Protein AF-A0A957U6H2-F1 (afdb_monomer)

Solvent-accessible surface area (backbone atoms only — not comparable to 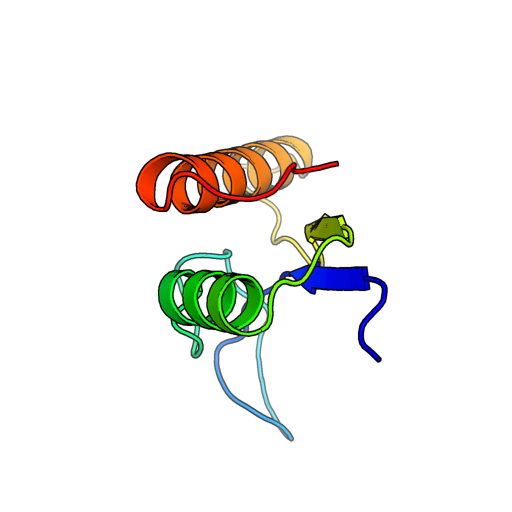full-atom values): 4867 Å² total; per-residue (Å²): 137,86,64,68,41,79,50,64,25,26,60,44,64,87,95,64,63,50,75,22,52,61,90,63,33,61,56,65,56,62,59,54,53,52,52,42,54,75,70,63,61,83,53,45,50,36,84,38,76,67,53,71,36,95,93,34,57,64,54,28,49,51,52,48,54,50,52,54,50,50,53,22,59,78,63,78,46,80,69,81,112

Foldseek 3Di:
DDAEAAQFAWADDPDDTDTDQNPPHDDDSLVVQVVCVVVVPAHEYHHDDFDDDPNHNVVSVVVNQVVVVVSQVVVVHYDYD

Mean predicted aligned error: 3.57 Å

Nearest PDB structures (foldseek):
  3p6l-assembly1_A  TM=8.202E-01  e=3.233E-02  Parabacteroides distasonis ATCC 8503
  7ji4-assembly1_A  TM=4.330E-01  e=9.893E-01  Staphylococcus aureus subsp. aureus MRSA252
  8q6q-assembly2_D-2  TM=4.996E-01  e=3.938E+00  Homo sapiens
  8q6q-assembly1_C  TM=4.936E-01  e=7.120E+00  Homo sapiens

Sequence (81 aa):
KIFKVHFRNVTAPLPHFTETFIDDGYMDMARVVEQLKAVKFDGVLIPDHIPTMANDRRIGTAYTIGYMKALLHNLNSVRVA

Radius of gyration: 12.77 Å; Cα contacts (8 Å, |Δi|>4): 115; chains: 1; bounding box: 30×32×32 Å

pLDDT: mean 92.93, std 10.08, range [53.16, 98.5]

Secondary structure (DSSP, 8-state):
---EEEE-EESSSTTS--EE-TTSSSS-HHHHHHHHHHTT--SEEEE-SPPPBTTBHHHHHHHHHHHHHHHHHHTT---B-

Structure (mmCIF, N/CA/C/O backbone):
data_AF-A0A957U6H2-F1
#
_entry.id   AF-A0A957U6H2-F1
#
loop_
_atom_site.group_PDB
_atom_site.id
_atom_site.type_symbol
_atom_site.label_atom_id
_atom_site.label_alt_id
_atom_site.label_comp_id
_atom_site.label_asym_id
_atom_site.label_entity_id
_atom_site.label_seq_id
_atom_site.pdbx_PDB_ins_code
_atom_site.Cartn_x
_atom_site.Cartn_y
_atom_site.Cartn_z
_atom_site.occupancy
_atom_site.B_iso_or_equiv
_atom_site.auth_seq_id
_atom_site.auth_comp_id
_atom_site.auth_asym_id
_atom_site.auth_atom_id
_atom_site.pdbx_PDB_model_num
ATOM 1 N N . LYS A 1 1 ? -7.277 -8.368 18.238 1.00 86.12 1 LYS A N 1
ATOM 2 C CA . LYS A 1 1 ? -7.100 -6.906 18.043 1.00 86.12 1 LYS A CA 1
ATOM 3 C C . LYS A 1 1 ? -6.027 -6.700 16.979 1.00 86.12 1 LYS A C 1
ATOM 5 O O . LYS A 1 1 ? -5.028 -7.404 17.040 1.00 86.12 1 LYS A O 1
ATOM 10 N N . ILE A 1 2 ? -6.253 -5.826 15.997 1.00 92.75 2 ILE A N 1
ATOM 11 C CA . ILE A 1 2 ? -5.258 -5.476 14.967 1.00 92.75 2 ILE A CA 1
ATOM 12 C C . ILE A 1 2 ? -4.442 -4.294 15.503 1.00 92.75 2 ILE A C 1
ATOM 14 O O . ILE A 1 2 ? -5.033 -3.372 16.056 1.00 92.75 2 ILE A O 1
ATOM 18 N N . PHE A 1 3 ? -3.113 -4.329 15.372 1.00 94.06 3 PHE A N 1
ATOM 19 C CA . PHE A 1 3 ? -2.217 -3.276 15.888 1.00 94.06 3 PHE A CA 1
ATOM 20 C C . PHE A 1 3 ? -1.471 -2.516 14.783 1.00 94.06 3 PHE A C 1
ATOM 22 O O . PHE A 1 3 ? -1.238 -1.317 14.897 1.00 94.06 3 PHE A O 1
ATOM 29 N N . LYS A 1 4 ? -1.108 -3.208 13.701 1.00 95.75 4 LYS A N 1
ATOM 30 C CA . LYS A 1 4 ? -0.475 -2.642 12.506 1.00 95.75 4 LYS A CA 1
ATOM 31 C C . LYS A 1 4 ? -0.950 -3.404 11.276 1.00 95.75 4 LYS A C 1
ATOM 33 O O . LYS A 1 4 ? -1.283 -4.585 11.390 1.00 95.75 4 LYS A O 1
ATOM 38 N N . VAL A 1 5 ? -0.956 -2.743 10.127 1.00 96.88 5 VAL A N 1
ATOM 39 C CA . VAL A 1 5 ? -1.339 -3.336 8.843 1.00 96.88 5 VAL A CA 1
ATOM 40 C C . VAL A 1 5 ? -0.225 -3.074 7.841 1.00 96.88 5 VAL A C 1
ATOM 42 O O . VAL A 1 5 ? 0.121 -1.925 7.585 1.00 96.88 5 VAL A O 1
ATOM 45 N N . HIS A 1 6 ? 0.333 -4.144 7.283 1.00 97.81 6 HIS A N 1
ATOM 46 C CA . HIS A 1 6 ? 1.188 -4.056 6.105 1.00 97.81 6 HIS A CA 1
ATOM 47 C C . HIS A 1 6 ? 0.286 -3.938 4.879 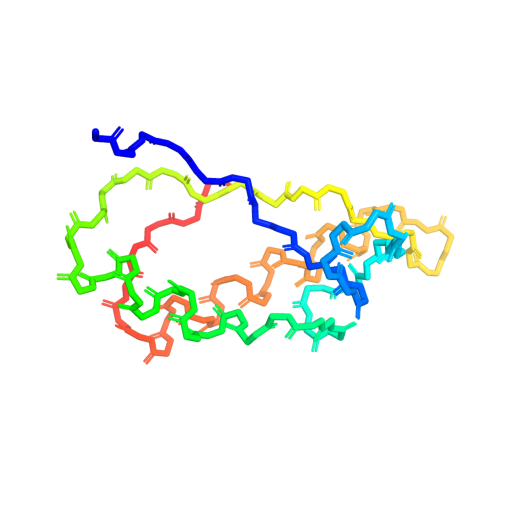1.00 97.81 6 HIS A C 1
ATOM 49 O O . HIS A 1 6 ? -0.592 -4.773 4.660 1.00 97.81 6 HIS A O 1
ATOM 55 N N . PHE A 1 7 ? 0.460 -2.859 4.133 1.00 97.25 7 PHE A N 1
ATOM 56 C CA . PHE A 1 7 ? -0.464 -2.387 3.120 1.00 97.25 7 PHE A CA 1
ATOM 57 C C . PHE A 1 7 ? 0.195 -2.542 1.748 1.00 97.25 7 PHE A C 1
ATOM 59 O O . PHE A 1 7 ? 0.975 -1.696 1.313 1.00 97.25 7 PHE A O 1
ATOM 66 N N . ARG A 1 8 ? -0.095 -3.677 1.107 1.00 97.75 8 ARG A N 1
ATOM 67 C CA . ARG A 1 8 ? 0.374 -4.063 -0.231 1.00 97.75 8 ARG A CA 1
ATOM 68 C C . ARG A 1 8 ? -0.768 -4.662 -1.038 1.00 97.75 8 ARG A C 1
ATOM 70 O O . ARG A 1 8 ? -1.750 -5.117 -0.449 1.00 97.75 8 ARG A O 1
ATOM 77 N N . ASN A 1 9 ? -0.599 -4.717 -2.353 1.00 98.38 9 ASN A N 1
ATOM 78 C CA . ASN A 1 9 ? -1.533 -5.375 -3.258 1.00 98.38 9 ASN A CA 1
ATOM 79 C C . ASN A 1 9 ? -0.819 -6.464 -4.077 1.00 98.38 9 ASN A C 1
ATOM 81 O O . ASN A 1 9 ? 0.410 -6.490 -4.178 1.00 98.38 9 ASN A O 1
ATOM 85 N N . VAL A 1 10 ? -1.598 -7.418 -4.577 1.00 98.50 10 VAL A N 1
ATOM 86 C CA . VAL A 1 10 ? -1.114 -8.613 -5.281 1.00 98.50 10 VAL A CA 1
ATOM 87 C C . VAL A 1 10 ? -2.102 -9.004 -6.373 1.00 98.50 10 VAL A C 1
ATOM 89 O O . VAL A 1 10 ? -3.276 -8.691 -6.250 1.00 98.50 10 VAL A O 1
ATOM 92 N N . THR A 1 11 ? -1.686 -9.727 -7.411 1.00 98.38 11 THR A N 1
ATOM 93 C CA . THR A 1 11 ? -2.579 -10.106 -8.529 1.00 98.38 11 THR A CA 1
ATOM 94 C C . THR A 1 11 ? -3.677 -11.113 -8.170 1.00 98.38 11 THR A C 1
ATOM 96 O O . THR A 1 11 ? -4.693 -11.176 -8.859 1.00 98.38 11 THR A O 1
ATOM 99 N N . ALA A 1 12 ? -3.484 -11.916 -7.119 1.00 98.06 12 ALA A N 1
ATOM 100 C CA . ALA A 1 12 ? -4.420 -12.951 -6.686 1.00 98.06 12 ALA A CA 1
ATOM 101 C C . ALA A 1 12 ? -4.136 -13.397 -5.235 1.00 98.06 12 ALA A C 1
ATOM 103 O O . ALA A 1 12 ? -3.074 -13.088 -4.687 1.00 98.06 12 ALA A O 1
ATOM 104 N N . PRO A 1 13 ? -5.052 -14.142 -4.592 1.00 96.06 13 PRO A N 1
ATOM 105 C CA . PRO A 1 13 ? -4.758 -14.876 -3.364 1.00 96.06 13 PRO A CA 1
ATOM 106 C C . PRO A 1 13 ? -3.752 -16.020 -3.574 1.00 96.06 13 PRO A C 1
ATOM 108 O O . PRO A 1 13 ? -3.383 -16.376 -4.690 1.00 96.06 13 PRO A O 1
ATOM 111 N N . LEU A 1 14 ? -3.344 -16.645 -2.468 1.00 94.50 14 LEU A N 1
ATOM 112 C CA . LEU A 1 14 ? -2.543 -17.871 -2.484 1.00 94.50 14 LEU A CA 1
ATOM 113 C C . LEU A 1 14 ? -3.200 -18.985 -3.331 1.00 94.50 14 LEU A C 1
ATOM 115 O O . LEU A 1 14 ? -4.428 -19.059 -3.393 1.00 94.50 14 LEU A O 1
ATOM 119 N N . PRO A 1 15 ? -2.404 -19.897 -3.922 1.00 96.94 15 PRO A N 1
ATOM 120 C CA . PRO A 1 15 ? -0.961 -20.074 -3.706 1.00 96.94 15 PRO A CA 1
ATOM 121 C C . PRO A 1 15 ? -0.059 -19.251 -4.633 1.00 96.94 15 PRO A C 1
ATOM 123 O O . PRO A 1 15 ? 1.128 -19.121 -4.345 1.00 96.94 15 PRO A O 1
ATOM 126 N N . HIS A 1 16 ? -0.589 -18.698 -5.724 1.00 97.81 16 HIS A N 1
ATOM 127 C CA . HIS A 1 16 ? 0.211 -18.021 -6.741 1.00 97.81 16 HIS A CA 1
ATOM 128 C C . HIS A 1 16 ? -0.250 -16.584 -6.917 1.00 97.81 16 HIS A C 1
ATOM 130 O O . HIS A 1 16 ? -1.392 -16.333 -7.286 1.00 97.81 16 HIS A O 1
ATOM 136 N N . PHE A 1 17 ? 0.668 -15.652 -6.693 1.00 98.00 17 PHE A N 1
ATOM 137 C CA . PHE A 1 17 ? 0.433 -14.234 -6.898 1.00 98.00 17 PHE A CA 1
ATOM 138 C C . PHE A 1 17 ? 1.725 -13.534 -7.310 1.00 98.00 17 PHE A C 1
ATOM 140 O O . PHE A 1 17 ? 2.824 -14.059 -7.139 1.00 98.00 17 PHE A O 1
ATOM 147 N N . THR A 1 18 ? 1.587 -12.334 -7.858 1.00 97.94 18 THR A N 1
ATOM 148 C CA . THR A 1 18 ? 2.690 -11.398 -8.091 1.00 97.94 18 THR A CA 1
ATOM 149 C C . THR A 1 18 ? 2.390 -10.108 -7.345 1.00 97.94 18 THR A C 1
ATOM 151 O O . THR A 1 18 ? 1.228 -9.723 -7.230 1.00 97.94 18 THR A O 1
ATOM 154 N N . GLU A 1 19 ? 3.420 -9.479 -6.786 1.00 97.69 1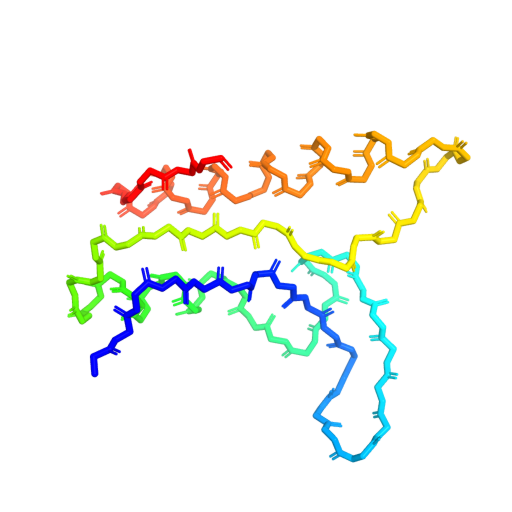9 GLU A N 1
ATOM 155 C CA . GLU A 1 19 ? 3.298 -8.194 -6.090 1.00 97.69 19 GLU A CA 1
ATOM 156 C C . GLU A 1 19 ? 3.069 -7.077 -7.105 1.00 97.69 19 GLU A C 1
ATOM 158 O O . GLU A 1 19 ? 3.714 -7.050 -8.155 1.00 97.69 19 GLU A O 1
ATOM 163 N N . THR A 1 20 ? 2.136 -6.176 -6.807 1.00 98.12 20 THR A N 1
ATOM 164 C CA . THR A 1 20 ? 1.708 -5.129 -7.738 1.00 98.12 20 THR A CA 1
ATOM 165 C C . THR A 1 20 ? 1.849 -3.742 -7.126 1.00 98.12 20 THR A C 1
ATOM 167 O O . THR A 1 20 ? 2.136 -3.587 -5.935 1.00 98.12 20 THR A O 1
ATOM 170 N N . PHE A 1 21 ? 1.677 -2.704 -7.949 1.00 97.62 21 PHE A N 1
ATOM 171 C CA . PHE A 1 21 ? 1.458 -1.371 -7.403 1.00 97.62 21 PHE A CA 1
ATOM 172 C C . PHE A 1 21 ? 0.146 -1.351 -6.614 1.00 97.62 21 PHE A C 1
ATOM 174 O O . PHE A 1 21 ? -0.762 -2.149 -6.848 1.00 97.62 21 PHE A O 1
ATOM 181 N N . ILE A 1 22 ? 0.070 -0.453 -5.634 1.00 97.56 22 ILE A N 1
ATOM 182 C CA . ILE A 1 22 ? -0.995 -0.446 -4.627 1.00 97.56 22 ILE A CA 1
ATOM 183 C C . ILE A 1 22 ? -2.410 -0.371 -5.230 1.00 97.56 22 ILE A C 1
ATOM 185 O O . ILE A 1 22 ? -3.357 -0.891 -4.646 1.00 97.56 22 ILE A O 1
ATOM 189 N N . ASP A 1 23 ? -2.540 0.226 -6.407 1.00 96.75 23 ASP A N 1
ATOM 190 C CA . ASP A 1 23 ? -3.765 0.477 -7.160 1.00 96.75 23 ASP A CA 1
ATOM 191 C C . ASP A 1 23 ? -4.069 -0.549 -8.265 1.00 96.75 23 ASP A C 1
ATOM 193 O O . ASP A 1 23 ? -5.156 -0.503 -8.832 1.00 96.75 23 ASP A O 1
ATOM 197 N N . ASP A 1 24 ? -3.153 -1.476 -8.557 1.00 97.19 24 ASP A N 1
ATOM 198 C CA . ASP A 1 24 ? -3.241 -2.400 -9.700 1.00 97.19 24 ASP A CA 1
ATOM 199 C C . ASP A 1 24 ? -3.179 -3.865 -9.244 1.00 97.19 24 ASP A C 1
ATOM 201 O O . ASP A 1 24 ? -2.301 -4.637 -9.620 1.00 97.19 24 ASP A O 1
ATOM 205 N N . GLY A 1 25 ? -4.056 -4.260 -8.325 1.00 97.12 25 GLY A N 1
ATOM 206 C CA . GLY A 1 25 ? -4.084 -5.629 -7.817 1.00 97.12 25 GLY A CA 1
ATOM 207 C C . GLY A 1 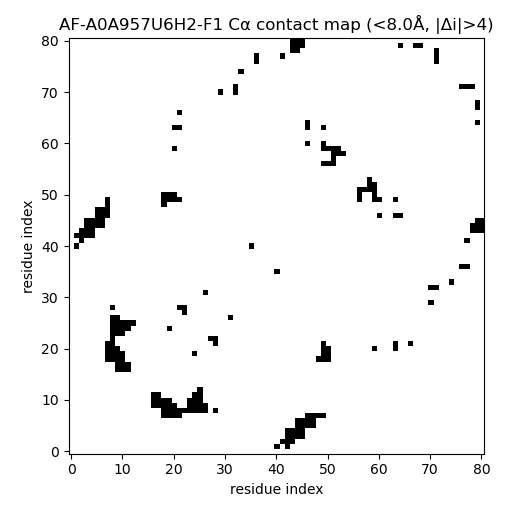25 ? -5.486 -6.163 -7.573 1.00 97.12 25 GLY A C 1
ATOM 208 O O . GLY A 1 25 ? -6.495 -5.530 -7.864 1.00 97.12 25 GLY A O 1
ATOM 209 N N . TYR A 1 26 ? -5.528 -7.368 -7.021 1.00 98.12 26 TYR A N 1
ATOM 210 C CA . TYR A 1 26 ? -6.725 -8.130 -6.696 1.00 98.12 26 TYR A CA 1
ATOM 211 C C . TYR A 1 26 ? -7.629 -7.413 -5.694 1.00 98.12 26 TYR A C 1
ATOM 213 O O . TYR A 1 26 ? -8.851 -7.538 -5.761 1.00 98.12 26 TYR A O 1
ATOM 221 N N . MET A 1 27 ? -7.039 -6.704 -4.729 1.00 97.38 27 MET A N 1
ATOM 222 C CA . MET A 1 27 ? -7.794 -6.077 -3.655 1.00 97.38 27 MET A CA 1
ATOM 223 C C . MET A 1 27 ? -8.170 -4.636 -4.004 1.00 97.38 27 MET A C 1
ATOM 225 O O . MET A 1 27 ? -7.334 -3.853 -4.451 1.00 97.38 27 MET A O 1
ATOM 229 N N . ASP A 1 28 ? -9.414 -4.266 -3.702 1.00 96.69 28 ASP A N 1
ATOM 230 C CA . ASP A 1 28 ? -9.843 -2.870 -3.659 1.00 96.69 28 ASP A CA 1
ATOM 231 C C . ASP A 1 28 ? -9.322 -2.222 -2.369 1.00 96.69 28 ASP A C 1
ATOM 233 O O . ASP A 1 28 ? -9.857 -2.419 -1.270 1.00 96.69 28 ASP A O 1
ATOM 237 N N . MET A 1 29 ? -8.244 -1.454 -2.504 1.00 96.81 29 MET A N 1
ATOM 238 C CA . MET A 1 29 ? -7.561 -0.857 -1.359 1.00 96.81 29 MET A CA 1
ATOM 239 C C . MET A 1 29 ? -8.378 0.251 -0.687 1.00 96.81 29 MET A C 1
ATOM 241 O O . MET A 1 29 ? -8.213 0.463 0.516 1.00 96.81 29 MET A O 1
ATOM 245 N N . ALA A 1 30 ? -9.301 0.907 -1.399 1.00 95.12 30 ALA A N 1
ATOM 246 C CA . ALA A 1 30 ? -10.214 1.870 -0.788 1.00 95.12 30 ALA A CA 1
ATOM 247 C C . ALA A 1 30 ? -11.173 1.157 0.173 1.00 95.12 30 ALA A C 1
ATOM 249 O O . ALA A 1 30 ? -11.295 1.560 1.334 1.00 95.12 30 ALA A O 1
ATOM 250 N N . ARG A 1 31 ? -11.748 0.024 -0.254 1.00 96.06 31 ARG A N 1
ATOM 251 C CA . ARG A 1 31 ? -12.608 -0.804 0.608 1.00 96.06 31 ARG A CA 1
ATOM 252 C C . ARG A 1 31 ? -11.872 -1.323 1.836 1.00 96.06 31 ARG A C 1
ATOM 254 O O . ARG A 1 31 ? -12.459 -1.366 2.915 1.00 96.06 31 ARG A O 1
ATOM 261 N N . VAL A 1 32 ? -10.591 -1.681 1.722 1.00 96.12 32 VAL A N 1
ATOM 262 C CA . VAL A 1 32 ? -9.791 -2.079 2.895 1.00 96.12 32 VAL A CA 1
ATOM 263 C C . VAL A 1 32 ? -9.731 -0.943 3.922 1.00 96.12 32 VAL A C 1
ATOM 265 O O . VAL A 1 32 ? -9.991 -1.176 5.104 1.00 96.12 32 VAL A O 1
ATOM 268 N N . VAL A 1 33 ? -9.439 0.290 3.494 1.00 9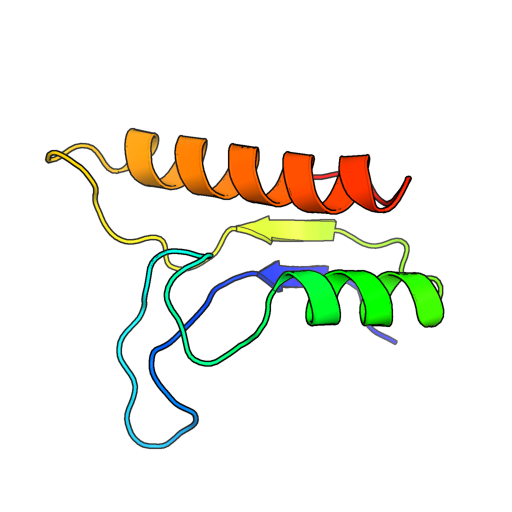5.12 33 VAL A N 1
ATOM 269 C CA . VAL A 1 33 ? -9.369 1.450 4.403 1.00 95.12 33 VAL A CA 1
ATOM 270 C C . VAL A 1 33 ? -10.741 1.777 5.003 1.00 95.12 33 VAL A C 1
ATOM 272 O O . VAL A 1 33 ? -10.826 2.059 6.200 1.00 95.12 33 VAL A O 1
ATOM 275 N N . GLU A 1 34 ? -11.824 1.671 4.229 1.00 95.06 34 GLU A N 1
ATOM 276 C CA . GLU A 1 34 ? -13.196 1.822 4.735 1.00 95.06 34 GLU A CA 1
ATOM 277 C C . GLU A 1 34 ? -13.513 0.826 5.854 1.00 95.06 34 GLU A C 1
ATOM 279 O O . GLU A 1 34 ? -14.065 1.211 6.887 1.00 95.06 34 GLU A O 1
ATOM 284 N N . GLN A 1 35 ? -13.128 -0.444 5.690 1.00 95.62 35 GLN A N 1
ATOM 285 C CA . GLN A 1 35 ? -13.357 -1.461 6.718 1.00 95.62 35 GLN A CA 1
ATOM 286 C C . GLN A 1 35 ? -12.521 -1.206 7.972 1.00 95.62 35 GLN A C 1
ATOM 288 O O . GLN A 1 35 ? -13.038 -1.325 9.084 1.00 95.62 35 GLN A O 1
ATOM 293 N N . LEU A 1 36 ? -11.260 -0.788 7.822 1.00 95.12 36 LEU A N 1
ATOM 294 C CA . LEU A 1 36 ? -10.421 -0.399 8.959 1.00 95.12 36 LEU A CA 1
ATOM 295 C C . LEU A 1 36 ? -11.037 0.775 9.734 1.00 95.12 36 LEU A C 1
ATOM 297 O O . LEU A 1 36 ? -11.075 0.753 10.967 1.00 95.12 36 LEU A O 1
ATOM 301 N N . LYS A 1 37 ? -11.602 1.762 9.029 1.00 92.19 37 LYS A N 1
ATOM 302 C CA . LYS A 1 37 ? -12.348 2.863 9.648 1.00 92.19 37 LYS A CA 1
ATOM 303 C C . LYS A 1 37 ? -13.605 2.370 10.370 1.00 92.19 37 LYS A C 1
ATOM 305 O O . LYS A 1 37 ? -13.848 2.781 11.504 1.00 92.19 37 LYS A O 1
ATOM 310 N N . ALA A 1 38 ? -14.391 1.492 9.744 1.00 94.00 38 ALA A N 1
ATOM 311 C CA . ALA A 1 38 ? -15.636 0.967 10.307 1.00 94.00 38 ALA A CA 1
ATOM 312 C C . ALA A 1 38 ? -15.411 0.252 11.649 1.00 94.00 38 ALA A C 1
ATOM 314 O O . ALA A 1 38 ? -16.215 0.392 12.572 1.00 94.00 38 ALA A O 1
ATOM 315 N N . VAL A 1 39 ? -14.276 -0.439 11.795 1.00 94.62 39 VAL A N 1
ATOM 316 C CA . VAL A 1 39 ? -13.879 -1.098 13.051 1.00 94.62 39 VAL A CA 1
ATOM 317 C C . VAL A 1 39 ? -13.095 -0.191 14.008 1.00 94.62 39 VAL A C 1
ATOM 319 O O . VAL A 1 39 ? -12.570 -0.675 15.010 1.00 94.62 39 VAL A O 1
ATOM 322 N N . LYS A 1 40 ? -13.025 1.120 13.731 1.00 93.06 40 LYS A N 1
ATOM 323 C CA . LYS A 1 40 ? -12.305 2.128 14.530 1.00 93.06 40 LYS A CA 1
ATOM 324 C C . LYS A 1 40 ? -10.834 1.762 14.761 1.00 93.06 40 LYS A C 1
ATOM 326 O O . LYS A 1 40 ? -10.314 1.936 15.862 1.00 93.06 40 LYS A O 1
ATOM 331 N N . PHE A 1 41 ? -10.172 1.231 13.735 1.00 93.62 41 PHE A N 1
ATOM 332 C CA . PHE A 1 41 ? -8.740 0.960 13.790 1.00 93.62 41 PHE A CA 1
ATOM 333 C C . PHE A 1 41 ? -7.954 2.267 13.989 1.00 93.62 41 PHE A C 1
ATOM 335 O O . PHE A 1 41 ? -8.117 3.218 13.226 1.00 93.62 41 PHE A O 1
ATOM 342 N N . ASP A 1 42 ? -7.096 2.297 15.008 1.00 91.69 42 ASP A N 1
ATOM 343 C CA . ASP A 1 42 ? -6.291 3.451 15.433 1.00 91.69 42 ASP A CA 1
ATOM 344 C C . ASP A 1 42 ? -4.775 3.202 15.321 1.00 91.69 42 ASP A C 1
ATOM 346 O O . ASP A 1 42 ? -3.969 3.980 15.832 1.00 91.69 42 ASP A O 1
ATOM 350 N N . GLY A 1 43 ? -4.381 2.111 14.659 1.00 92.81 43 GLY A N 1
ATOM 351 C CA . GLY A 1 43 ? -2.984 1.740 14.458 1.00 92.81 43 GLY A CA 1
ATOM 352 C C . GLY A 1 43 ? -2.363 2.334 13.192 1.00 92.81 43 GLY A C 1
ATOM 353 O O . GLY A 1 43 ? -2.868 3.282 12.592 1.00 92.81 43 GLY A O 1
ATOM 354 N N . VAL A 1 44 ? -1.241 1.743 12.774 1.00 94.31 44 VAL A N 1
ATOM 355 C CA . VAL A 1 44 ? -0.422 2.235 11.653 1.00 94.31 44 VAL A CA 1
ATOM 356 C C . VAL A 1 44 ? -0.635 1.398 10.390 1.00 94.31 44 VAL A C 1
ATOM 358 O O . VAL A 1 44 ? -0.641 0.163 10.457 1.00 94.31 44 VAL A O 1
ATOM 361 N N . LEU A 1 45 ? -0.758 2.075 9.243 1.00 95.62 45 LEU A N 1
ATOM 362 C CA . LEU A 1 45 ? -0.651 1.473 7.909 1.00 95.62 45 LEU A CA 1
ATOM 363 C C . LEU A 1 45 ? 0.779 1.644 7.390 1.00 95.62 45 LEU A C 1
ATOM 365 O O . LEU A 1 45 ? 1.283 2.763 7.361 1.00 95.62 45 LEU A O 1
ATOM 369 N N . ILE A 1 46 ? 1.412 0.545 6.986 1.00 97.19 46 ILE A N 1
ATOM 370 C CA . ILE A 1 46 ? 2.817 0.499 6.565 1.00 97.19 46 ILE A CA 1
ATOM 371 C C . ILE A 1 46 ? 2.855 0.105 5.086 1.00 97.19 46 ILE A C 1
ATOM 373 O O . ILE A 1 46 ? 2.367 -0.981 4.774 1.00 97.19 46 ILE A O 1
ATOM 377 N N . PRO A 1 47 ? 3.408 0.925 4.176 1.00 96.88 47 PRO A N 1
ATOM 378 C CA . PRO A 1 47 ? 3.560 0.526 2.782 1.00 96.88 47 PRO A CA 1
ATOM 379 C C . PRO A 1 47 ? 4.525 -0.662 2.696 1.00 96.88 47 PRO A C 1
ATOM 381 O O . PRO A 1 47 ? 5.596 -0.635 3.304 1.00 96.88 47 PRO A O 1
ATOM 384 N N . ASP A 1 48 ? 4.150 -1.708 1.965 1.00 97.88 48 ASP A N 1
ATOM 385 C CA . ASP A 1 48 ? 4.905 -2.962 1.943 1.00 97.88 48 ASP A CA 1
ATOM 386 C C . ASP A 1 48 ? 5.117 -3.464 0.508 1.00 97.88 48 ASP A C 1
ATOM 388 O O . ASP A 1 48 ? 4.284 -3.218 -0.361 1.00 97.88 48 ASP A O 1
ATOM 392 N N . HIS A 1 49 ? 6.239 -4.151 0.260 1.00 97.25 49 HIS A N 1
ATOM 393 C CA . HIS A 1 49 ? 6.510 -4.872 -0.994 1.00 97.25 49 HIS A CA 1
ATOM 394 C C . HIS A 1 49 ? 6.228 -4.093 -2.299 1.00 97.25 49 HIS A C 1
ATOM 396 O O . HIS A 1 49 ? 5.467 -4.503 -3.171 1.00 97.25 49 HIS A O 1
ATOM 402 N N . ILE A 1 50 ? 6.869 -2.932 -2.425 1.00 97.31 50 ILE A N 1
ATOM 403 C CA . ILE A 1 50 ? 6.601 -1.969 -3.496 1.00 97.31 50 ILE A CA 1
ATOM 404 C C . ILE A 1 50 ? 7.469 -2.270 -4.731 1.00 97.31 50 ILE A C 1
ATOM 406 O O . ILE A 1 50 ? 8.702 -2.286 -4.597 1.00 97.31 50 ILE A O 1
ATOM 410 N N . PRO A 1 51 ? 6.883 -2.441 -5.934 1.00 96.56 51 PRO A N 1
ATOM 411 C CA . PRO A 1 51 ? 7.655 -2.607 -7.162 1.00 96.56 51 PRO A CA 1
ATOM 412 C C . PRO A 1 51 ? 8.547 -1.397 -7.480 1.00 96.56 51 PRO A C 1
ATOM 414 O O . PRO A 1 51 ? 8.210 -0.243 -7.199 1.00 96.56 51 PRO A O 1
ATOM 417 N N . THR A 1 52 ? 9.701 -1.651 -8.100 1.00 96.25 52 THR A N 1
ATOM 418 C CA . THR A 1 52 ? 10.597 -0.586 -8.578 1.00 96.25 52 THR A CA 1
ATOM 419 C C . THR A 1 52 ? 9.945 0.168 -9.736 1.00 96.25 52 THR A C 1
ATOM 421 O O . THR A 1 52 ? 9.462 -0.447 -10.683 1.00 96.25 52 THR A O 1
ATOM 424 N N . MET A 1 53 ? 9.995 1.501 -9.701 1.00 95.50 53 MET A N 1
ATOM 425 C CA . MET A 1 53 ? 9.480 2.368 -10.761 1.00 95.50 53 MET A CA 1
ATOM 426 C C . MET A 1 53 ? 10.624 3.186 -11.364 1.00 95.50 53 MET A C 1
ATOM 428 O O . MET A 1 53 ? 11.429 3.742 -10.626 1.00 95.50 53 MET A O 1
ATOM 432 N N . ALA A 1 54 ? 10.710 3.249 -12.697 1.00 94.94 54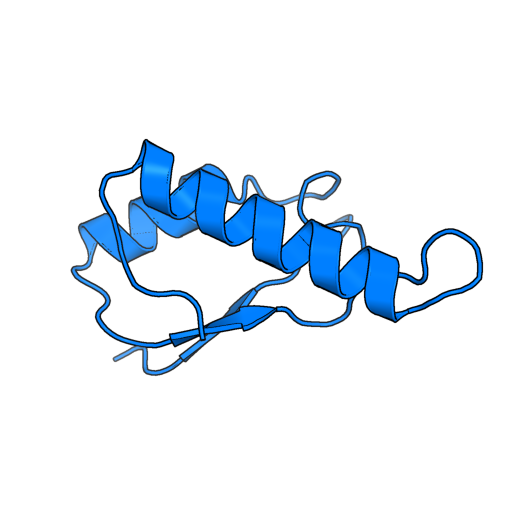 ALA A N 1
ATOM 433 C CA . ALA A 1 54 ? 11.700 4.058 -13.425 1.00 94.94 54 ALA A CA 1
ATOM 434 C C . ALA A 1 54 ? 13.158 3.898 -12.925 1.00 94.94 54 ALA A C 1
ATOM 436 O O . ALA A 1 54 ? 13.909 4.867 -12.853 1.00 94.94 54 ALA A O 1
ATOM 437 N N . ASN A 1 55 ? 13.556 2.670 -12.566 1.00 95.12 55 ASN A N 1
ATOM 438 C CA . ASN A 1 55 ? 14.870 2.336 -11.996 1.00 95.12 55 ASN A CA 1
ATOM 439 C C . ASN A 1 55 ? 15.218 3.035 -10.661 1.00 95.12 55 ASN A C 1
ATOM 441 O O . ASN A 1 55 ? 16.379 3.029 -10.256 1.00 95.12 55 ASN A O 1
ATOM 445 N N . ASP A 1 56 ? 14.235 3.575 -9.932 1.00 96.69 56 ASP A N 1
ATOM 446 C CA . ASP A 1 56 ? 14.415 4.140 -8.593 1.00 96.69 56 ASP A CA 1
ATOM 447 C C . ASP A 1 56 ? 13.302 3.673 -7.641 1.00 96.69 56 ASP A C 1
ATOM 449 O O . ASP A 1 56 ? 12.121 3.997 -7.776 1.00 96.69 56 ASP A O 1
ATOM 453 N N . ARG A 1 57 ? 13.692 2.920 -6.610 1.00 94.88 57 ARG A N 1
ATOM 454 C CA . ARG A 1 57 ? 12.763 2.375 -5.609 1.00 94.88 57 ARG A CA 1
ATOM 455 C C . ARG A 1 57 ? 11.999 3.465 -4.855 1.00 94.88 57 ARG A C 1
ATOM 457 O O . ARG A 1 57 ? 10.858 3.245 -4.460 1.00 94.88 57 ARG A O 1
ATOM 464 N N . ARG A 1 58 ? 12.602 4.644 -4.674 1.00 96.94 58 ARG A N 1
ATOM 465 C CA . ARG A 1 58 ? 11.999 5.757 -3.927 1.00 96.94 58 ARG A CA 1
ATOM 466 C C . ARG A 1 58 ? 10.766 6.308 -4.631 1.00 96.94 58 ARG A C 1
ATOM 468 O O . ARG A 1 58 ? 9.863 6.787 -3.954 1.00 96.94 58 ARG A O 1
ATOM 475 N N . ILE A 1 59 ? 10.707 6.212 -5.960 1.00 98.06 59 ILE A N 1
ATOM 476 C CA . ILE A 1 59 ? 9.560 6.678 -6.745 1.00 98.06 59 ILE A CA 1
ATOM 477 C C . ILE A 1 59 ? 8.338 5.804 -6.446 1.00 98.06 59 ILE A C 1
ATOM 479 O O . ILE A 1 59 ? 7.280 6.335 -6.116 1.00 98.06 59 ILE A O 1
ATOM 483 N N . GLY A 1 60 ? 8.496 4.476 -6.455 1.00 96.88 60 GLY A N 1
ATOM 484 C CA . GLY A 1 60 ? 7.427 3.552 -6.059 1.00 96.88 60 GLY A CA 1
ATOM 485 C C . GLY A 1 60 ? 6.964 3.792 -4.618 1.00 96.88 60 GLY A C 1
ATOM 486 O O . GLY A 1 60 ? 5.762 3.828 -4.342 1.00 96.88 60 GLY A O 1
ATOM 487 N N . THR A 1 61 ? 7.905 4.022 -3.693 1.00 97.31 61 THR A N 1
ATOM 488 C CA . THR A 1 61 ? 7.584 4.374 -2.301 1.00 97.31 61 THR A CA 1
ATOM 489 C C . THR A 1 61 ? 6.784 5.672 -2.206 1.00 97.31 61 THR A C 1
ATOM 491 O O . THR A 1 61 ? 5.750 5.702 -1.541 1.00 97.31 61 THR A O 1
ATOM 494 N N . ALA A 1 62 ? 7.225 6.731 -2.887 1.00 97.81 62 ALA A N 1
ATOM 495 C CA . ALA A 1 62 ? 6.540 8.018 -2.892 1.00 97.81 62 ALA A CA 1
ATOM 496 C C . ALA A 1 62 ? 5.128 7.905 -3.484 1.00 97.81 62 ALA A C 1
ATOM 498 O O . ALA A 1 62 ? 4.184 8.434 -2.897 1.00 97.81 62 ALA A O 1
ATOM 499 N N . TYR A 1 63 ? 4.975 7.164 -4.588 1.00 97.75 63 TYR A N 1
ATOM 500 C CA . TYR A 1 63 ? 3.679 6.870 -5.198 1.00 97.75 63 TYR A CA 1
ATOM 501 C C . TYR A 1 63 ? 2.737 6.167 -4.214 1.00 97.75 63 TYR A C 1
ATOM 503 O O . TYR A 1 63 ? 1.628 6.639 -3.969 1.00 97.75 63 TYR A O 1
ATOM 511 N N . THR A 1 64 ? 3.212 5.096 -3.574 1.00 97.88 64 THR A N 1
ATOM 512 C CA . THR A 1 64 ? 2.421 4.300 -2.622 1.00 97.88 64 THR A CA 1
ATOM 513 C C . THR A 1 64 ? 1.974 5.136 -1.422 1.00 97.88 64 THR A C 1
ATOM 515 O O . THR A 1 64 ? 0.795 5.136 -1.073 1.00 97.88 64 THR A O 1
ATOM 518 N N . ILE A 1 65 ? 2.880 5.913 -0.819 1.00 97.44 65 ILE A N 1
ATOM 519 C CA . ILE A 1 65 ? 2.545 6.801 0.306 1.00 97.44 65 ILE A CA 1
ATOM 520 C C . ILE A 1 65 ? 1.558 7.891 -0.134 1.00 97.44 65 ILE A C 1
ATOM 522 O O . ILE A 1 65 ? 0.625 8.209 0.606 1.00 97.44 65 ILE A O 1
ATOM 526 N N . GLY A 1 66 ? 1.743 8.466 -1.326 1.00 97.62 66 GLY A N 1
ATOM 527 C CA . GLY A 1 66 ? 0.826 9.452 -1.899 1.00 97.62 66 GLY A CA 1
ATOM 528 C C . GLY A 1 66 ? -0.585 8.891 -2.071 1.00 97.62 66 GLY A C 1
ATOM 529 O O . GLY A 1 66 ? -1.550 9.504 -1.616 1.00 97.62 66 GLY A O 1
ATOM 530 N N . TYR A 1 67 ? -0.695 7.689 -2.636 1.00 97.25 67 TYR A N 1
ATOM 531 C CA . TYR A 1 67 ? -1.961 6.980 -2.802 1.00 97.25 67 TYR A CA 1
ATOM 532 C C . TYR A 1 67 ? -2.629 6.670 -1.453 1.00 97.25 67 TYR A C 1
ATOM 534 O O . TYR A 1 67 ? -3.809 6.959 -1.261 1.00 97.25 67 TYR A O 1
ATOM 542 N N . MET A 1 68 ? -1.871 6.171 -0.470 1.00 96.38 68 MET A N 1
ATOM 543 C CA . MET A 1 68 ? -2.382 5.918 0.885 1.00 96.38 68 MET A CA 1
ATOM 544 C C . MET A 1 68 ? -2.926 7.192 1.544 1.00 96.38 68 MET A C 1
ATOM 546 O O . MET A 1 68 ? -4.015 7.173 2.118 1.00 96.38 68 MET A O 1
ATOM 550 N N . LYS A 1 69 ? -2.203 8.316 1.436 1.00 95.38 69 LYS A N 1
ATOM 551 C CA . LYS A 1 69 ? -2.673 9.618 1.935 1.00 95.38 69 LYS A CA 1
ATOM 552 C C . LYS A 1 69 ? -3.963 10.055 1.243 1.00 95.38 69 LYS A C 1
ATOM 554 O O . LYS A 1 69 ? -4.859 10.551 1.919 1.00 95.38 69 LYS A O 1
ATOM 559 N N . ALA A 1 70 ? -4.080 9.842 -0.068 1.00 95.69 70 ALA A N 1
ATOM 560 C CA . ALA A 1 70 ? -5.287 10.169 -0.821 1.00 95.69 70 ALA A CA 1
ATOM 561 C C . ALA A 1 70 ? -6.500 9.342 -0.360 1.00 95.69 70 ALA A C 1
ATOM 563 O O . ALA A 1 70 ? -7.556 9.919 -0.104 1.00 95.69 70 ALA A O 1
ATOM 564 N N . LEU A 1 71 ? -6.344 8.024 -0.168 1.00 94.12 71 LEU A N 1
ATOM 565 C CA . LEU A 1 71 ? -7.409 7.172 0.384 1.00 94.12 71 LEU A CA 1
ATOM 566 C C . LEU A 1 71 ? -7.889 7.681 1.747 1.00 94.12 71 LEU A C 1
ATOM 568 O O . LEU A 1 71 ? -9.086 7.779 2.005 1.00 94.12 71 LEU A O 1
ATOM 572 N N . LEU A 1 72 ? -6.948 8.040 2.616 1.00 90.31 72 LEU A N 1
ATOM 573 C CA . LEU A 1 72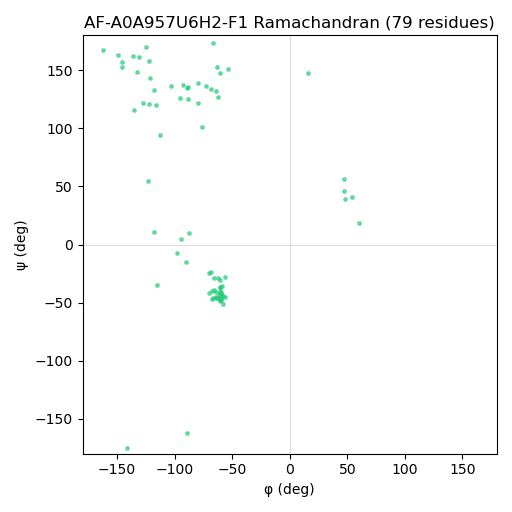 ? -7.251 8.508 3.963 1.00 90.31 72 LEU A CA 1
ATOM 574 C C . LEU A 1 72 ? -7.909 9.891 3.971 1.00 90.31 72 LEU A C 1
ATOM 576 O O . LEU A 1 72 ? -8.894 10.082 4.683 1.00 90.31 72 LEU A O 1
ATOM 580 N N . HIS A 1 73 ? -7.436 10.825 3.143 1.00 89.44 73 HIS A N 1
ATOM 581 C CA . HIS A 1 73 ? -8.058 12.141 2.979 1.00 89.44 73 HIS A CA 1
ATOM 582 C C . HIS A 1 73 ? -9.483 12.037 2.429 1.00 89.44 73 HIS A C 1
ATOM 584 O O . HIS A 1 73 ? -10.390 12.638 3.000 1.00 89.44 73 HIS A O 1
ATOM 590 N N . ASN A 1 74 ? -9.707 11.230 1.388 1.00 86.19 74 ASN A N 1
ATOM 591 C CA . ASN A 1 74 ? -11.040 11.039 0.806 1.00 86.19 74 ASN A CA 1
ATOM 592 C C . ASN A 1 74 ? -12.030 10.433 1.808 1.00 86.19 74 ASN A C 1
ATOM 594 O O . ASN A 1 74 ? -13.229 10.695 1.747 1.00 86.19 74 ASN A O 1
ATOM 598 N N . LEU A 1 75 ? -11.527 9.652 2.764 1.00 78.12 75 LEU A N 1
ATOM 599 C CA . LEU A 1 75 ? -12.330 9.034 3.808 1.00 78.12 75 LEU A CA 1
ATOM 600 C C . LEU A 1 75 ? -12.378 9.860 5.105 1.00 78.12 75 LEU A C 1
ATOM 602 O O . LEU A 1 75 ? -12.952 9.368 6.079 1.00 78.12 75 LEU A O 1
ATOM 606 N N . ASN A 1 76 ? -11.805 11.071 5.179 1.00 70.38 76 ASN A N 1
ATOM 607 C CA . ASN A 1 76 ? -11.624 11.836 6.429 1.00 70.38 76 ASN A CA 1
ATOM 608 C C . ASN A 1 76 ? -11.037 10.966 7.570 1.00 70.38 76 ASN A C 1
ATOM 610 O O . ASN A 1 76 ? -11.598 10.903 8.666 1.00 70.38 76 ASN A O 1
ATOM 614 N N . SER A 1 77 ? -9.990 10.186 7.287 1.00 60.31 77 SER A N 1
ATOM 615 C CA . SER A 1 77 ? -9.532 9.055 8.116 1.00 60.31 77 SER A CA 1
ATOM 616 C C . SER A 1 77 ? -8.021 9.056 8.407 1.00 60.31 77 SER A C 1
A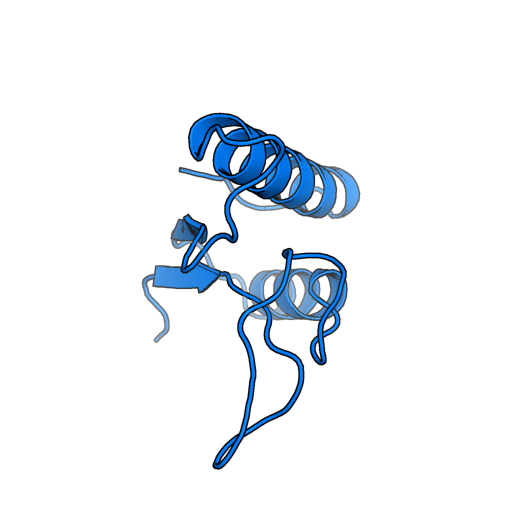TOM 618 O O . SER A 1 77 ? -7.280 9.742 7.721 1.00 60.31 77 SER A O 1
ATOM 620 N N . VAL A 1 78 ? -7.638 8.290 9.451 1.00 58.09 78 VAL A N 1
ATOM 621 C CA . VAL A 1 78 ? -6.338 7.747 9.964 1.00 58.09 78 VAL A CA 1
ATOM 622 C C . VAL A 1 78 ? -4.994 8.333 9.450 1.00 58.09 78 VAL A C 1
ATOM 624 O O . VAL A 1 78 ? -4.842 8.729 8.307 1.00 58.09 78 VAL A O 1
ATOM 627 N N . ARG A 1 79 ? -3.958 8.364 10.308 1.00 53.16 79 ARG A N 1
ATOM 628 C CA . ARG A 1 79 ? -2.596 8.844 9.974 1.00 53.16 79 ARG A CA 1
ATOM 629 C C . ARG A 1 79 ? -1.768 7.786 9.218 1.00 53.16 79 ARG A C 1
ATOM 631 O O . ARG A 1 79 ? -1.760 6.624 9.613 1.00 53.16 79 ARG A O 1
ATOM 638 N N . VAL A 1 80 ? -1.013 8.204 8.195 1.00 59.53 80 VAL A N 1
ATOM 639 C CA . VAL A 1 80 ? 0.067 7.407 7.564 1.00 59.53 80 V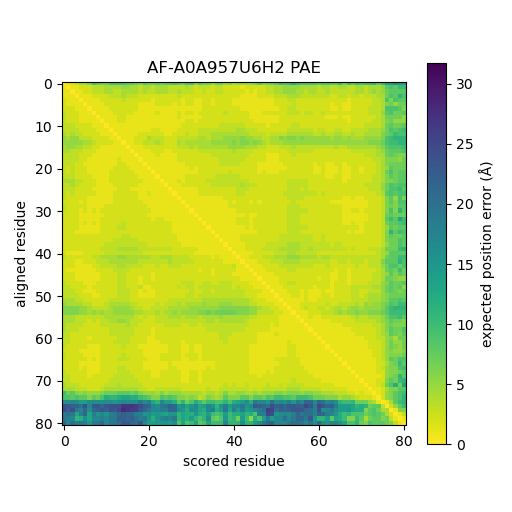AL A CA 1
ATOM 640 C C . VAL A 1 80 ? 1.374 7.669 8.311 1.00 59.53 80 VAL A C 1
ATOM 642 O O . VAL A 1 80 ? 1.656 8.832 8.607 1.00 59.53 80 VAL A O 1
ATOM 645 N N . ALA A 1 81 ? 2.146 6.620 8.604 1.00 55.06 81 ALA A N 1
ATOM 646 C CA . ALA A 1 81 ? 3.504 6.734 9.143 1.00 55.06 81 ALA A CA 1
ATOM 647 C C . ALA A 1 81 ? 4.549 6.575 8.035 1.00 55.06 81 ALA A C 1
ATOM 649 O O . ALA A 1 81 ? 4.305 5.759 7.117 1.00 55.06 81 ALA A O 1
#